Protein AF-A0A0F9T1H6-F1 (afdb_monomer_lite)

Organism: NCBI:txid412755

Foldseek 3Di:
DDDVLVLLCVLLVQLVVLCVVPVCQVQDQDPVRDGAQQDPVDNDGPCVPPPQQDPVGGVASASQRSLPLSDDDDDSSVVSVVSLVVCVVSVRNPDGDHSCVVPNPPPPPPDD

Radius of gyration: 15.57 Å; chains: 1; bounding box: 50×33×36 Å

Sequence (112 aa):
MINREKLYDLIYNKADKLFKQYNPCEIGKNIFGEICCRNTLSTKLCCTGCEHLSKNGCTVRCVACKLCLCVGTGSIYLKLYKLRKVAYKYNLYRIRCSKKEIFGEENNHETI

pLDDT: mean 70.11, std 16.3, range [40.56, 92.12]

Structure (mmCIF, N/CA/C/O backbone):
data_AF-A0A0F9T1H6-F1
#
_entry.id   AF-A0A0F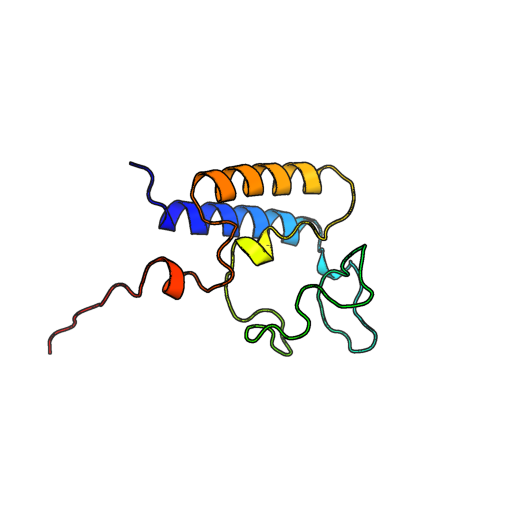9T1H6-F1
#
loop_
_atom_site.group_PDB
_atom_site.id
_atom_site.type_symbol
_atom_site.label_atom_id
_atom_site.label_alt_id
_atom_site.label_comp_id
_atom_site.label_asym_id
_atom_site.label_entity_id
_atom_site.label_seq_id
_atom_site.pdbx_PDB_ins_code
_atom_site.Cartn_x
_atom_site.Cartn_y
_atom_site.Cartn_z
_atom_site.occupancy
_atom_site.B_iso_or_equiv
_atom_site.auth_seq_id
_atom_site.auth_comp_id
_atom_site.auth_asym_id
_atom_site.auth_atom_id
_atom_site.pdbx_PDB_model_num
ATOM 1 N N . MET A 1 1 ? -12.151 15.319 15.429 1.00 70.62 1 MET A N 1
ATOM 2 C CA . MET A 1 1 ? -11.201 14.192 15.590 1.00 70.62 1 MET A CA 1
ATOM 3 C C . MET A 1 1 ? -11.174 13.391 14.289 1.00 70.62 1 MET A C 1
ATOM 5 O O . MET A 1 1 ? -12.239 13.172 13.727 1.00 70.62 1 MET A O 1
ATOM 9 N N . ILE A 1 2 ? -10.008 13.023 13.747 1.00 80.94 2 ILE A N 1
ATOM 10 C CA . ILE A 1 2 ? -9.940 12.261 12.482 1.00 80.94 2 ILE A CA 1
ATOM 11 C C . ILE A 1 2 ? -10.21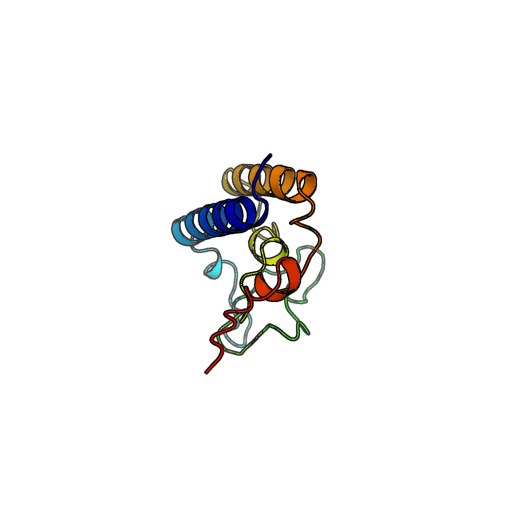0 10.783 12.769 1.00 80.94 2 ILE A C 1
ATOM 13 O O . ILE A 1 2 ? -9.515 10.180 13.583 1.00 80.94 2 ILE A O 1
ATOM 17 N N . ASN A 1 3 ? -11.190 10.195 12.078 1.00 90.38 3 ASN A N 1
ATOM 18 C CA . ASN A 1 3 ? -11.449 8.758 12.138 1.00 90.38 3 ASN A CA 1
ATOM 19 C C . ASN A 1 3 ? -10.306 8.005 11.422 1.00 90.38 3 ASN A C 1
ATOM 21 O O . ASN A 1 3 ? -10.122 8.130 10.207 1.00 90.38 3 ASN A O 1
ATOM 25 N N . ARG A 1 4 ? -9.514 7.251 12.196 1.00 89.56 4 ARG A N 1
ATOM 26 C CA . ARG A 1 4 ? -8.321 6.531 11.716 1.00 89.56 4 ARG A CA 1
ATOM 27 C C . ARG A 1 4 ? -8.660 5.396 10.753 1.00 89.56 4 ARG A C 1
ATOM 29 O O . ARG A 1 4 ? -7.879 5.142 9.842 1.00 89.56 4 ARG A O 1
ATOM 36 N N . GLU A 1 5 ? -9.808 4.759 10.922 1.00 90.25 5 GLU A N 1
ATOM 37 C CA . GLU A 1 5 ? -10.264 3.664 10.074 1.00 90.25 5 GLU A CA 1
ATOM 38 C C . GLU A 1 5 ? -10.674 4.170 8.682 1.00 90.25 5 GLU A C 1
ATOM 40 O O . GLU A 1 5 ? -10.196 3.674 7.662 1.00 90.25 5 GLU A O 1
ATOM 45 N N . LYS A 1 6 ? -11.453 5.257 8.620 1.00 90.69 6 LYS A N 1
ATOM 46 C CA . LYS A 1 6 ? -11.764 5.935 7.349 1.00 90.69 6 LYS A CA 1
ATOM 47 C C . LYS A 1 6 ? -10.497 6.433 6.654 1.00 90.69 6 LYS A C 1
ATOM 49 O O . LYS A 1 6 ? -10.380 6.361 5.431 1.00 90.69 6 LYS A O 1
ATOM 54 N N . LEU A 1 7 ? -9.528 6.927 7.427 1.00 91.44 7 LEU A N 1
ATOM 55 C CA . LEU A 1 7 ? -8.237 7.350 6.892 1.00 91.44 7 LEU A CA 1
ATOM 56 C C . LEU A 1 7 ? -7.422 6.167 6.348 1.00 91.44 7 LEU A C 1
ATOM 58 O O . LEU A 1 7 ? -6.785 6.304 5.304 1.00 91.44 7 LEU A O 1
ATOM 62 N N . TYR A 1 8 ? -7.461 5.016 7.020 1.00 90.81 8 TYR A N 1
ATOM 63 C CA . TYR A 1 8 ? -6.846 3.778 6.551 1.00 90.81 8 TYR A CA 1
ATOM 64 C C . TYR A 1 8 ? -7.379 3.393 5.168 1.00 90.81 8 TYR A C 1
ATOM 66 O O . TYR A 1 8 ? -6.591 3.222 4.234 1.00 90.81 8 TYR A O 1
ATOM 74 N N . ASP A 1 9 ? -8.705 3.342 5.010 1.00 90.62 9 ASP A N 1
ATOM 75 C CA . ASP A 1 9 ? -9.339 3.021 3.729 1.00 90.62 9 ASP A CA 1
ATOM 76 C C . ASP A 1 9 ? -9.003 4.049 2.650 1.00 90.62 9 ASP A C 1
ATOM 78 O O . ASP A 1 9 ? -8.652 3.680 1.529 1.00 90.62 9 ASP A O 1
ATOM 82 N N . LEU A 1 10 ? -9.032 5.340 2.988 1.00 92.12 10 LEU A N 1
ATOM 83 C CA . LEU A 1 10 ? -8.689 6.409 2.053 1.00 92.12 10 LEU A CA 1
ATOM 84 C C . LEU A 1 10 ? -7.254 6.274 1.532 1.00 92.12 10 LEU A C 1
ATOM 86 O O . LEU A 1 10 ? -7.015 6.400 0.330 1.00 92.12 10 LEU A O 1
ATOM 90 N N . ILE A 1 11 ? -6.294 6.035 2.429 1.00 91.06 11 ILE A N 1
ATOM 91 C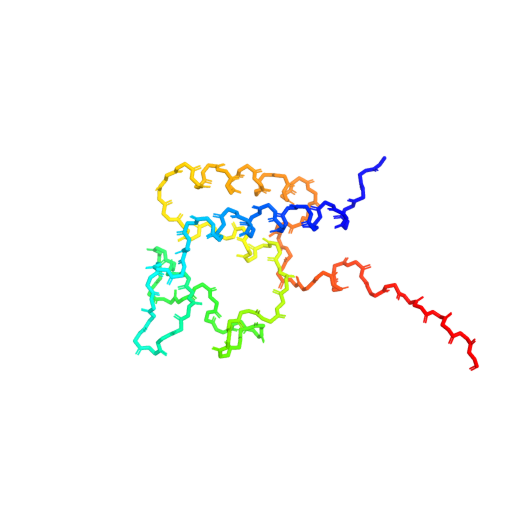 CA . ILE A 1 11 ? -4.884 5.858 2.073 1.00 91.06 11 ILE A CA 1
ATOM 92 C C . ILE A 1 11 ? -4.717 4.608 1.210 1.00 91.06 11 ILE A C 1
ATOM 94 O O . ILE A 1 11 ? -4.088 4.686 0.152 1.00 91.06 11 ILE A O 1
ATOM 98 N N . TYR A 1 12 ? -5.300 3.483 1.634 1.00 88.50 12 TYR A N 1
ATOM 99 C CA . TYR A 1 12 ? -5.211 2.219 0.911 1.00 88.50 12 TYR A CA 1
ATOM 100 C C . TYR A 1 12 ? -5.781 2.353 -0.503 1.00 88.50 12 TYR A C 1
ATOM 102 O O . TYR A 1 12 ? -5.109 2.005 -1.470 1.00 88.50 12 TYR A O 1
ATOM 110 N N . ASN A 1 13 ? -6.981 2.919 -0.640 1.00 89.94 13 ASN A N 1
ATOM 111 C CA . ASN A 1 13 ? -7.672 3.048 -1.922 1.00 89.94 13 ASN A CA 1
ATOM 112 C C . ASN A 1 13 ? -6.967 4.033 -2.859 1.00 89.94 13 ASN A C 1
ATOM 114 O O . ASN A 1 13 ? -6.873 3.782 -4.060 1.00 89.94 13 ASN A O 1
ATOM 118 N N . LYS A 1 14 ? -6.419 5.137 -2.331 1.00 90.62 14 LYS A N 1
ATOM 119 C CA . LYS A 1 14 ? -5.602 6.061 -3.133 1.00 90.62 14 LYS A CA 1
ATOM 120 C C . LYS A 1 14 ? -4.335 5.388 -3.641 1.00 90.62 14 LYS A C 1
ATOM 122 O O 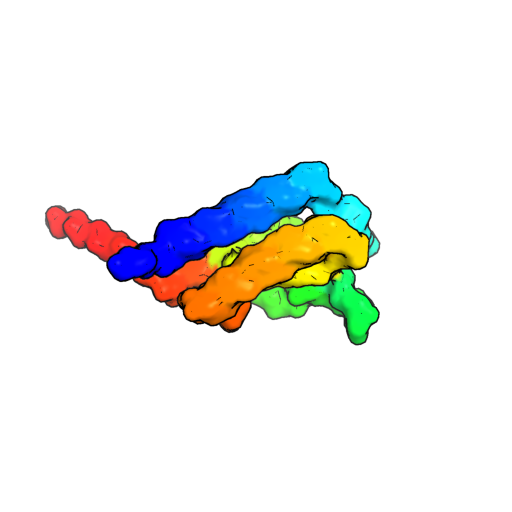. LYS A 1 14 ? -4.001 5.555 -4.810 1.00 90.62 14 LYS A O 1
ATOM 127 N N . ALA A 1 15 ? -3.646 4.635 -2.787 1.00 85.44 15 ALA A N 1
ATOM 128 C CA . ALA A 1 15 ? -2.467 3.889 -3.200 1.00 85.44 15 ALA A CA 1
ATOM 129 C C . ALA A 1 15 ? -2.835 2.832 -4.252 1.00 85.44 15 ALA A C 1
ATOM 131 O O . ALA A 1 15 ? -2.209 2.785 -5.303 1.00 85.44 15 ALA A O 1
ATOM 132 N N . ASP A 1 16 ? -3.898 2.057 -4.030 1.00 82.12 16 ASP A N 1
ATOM 133 C CA . ASP A 1 16 ? -4.381 1.033 -4.963 1.00 82.12 16 ASP A CA 1
ATOM 134 C C . ASP A 1 16 ? -4.745 1.605 -6.341 1.00 82.12 16 ASP A C 1
ATOM 136 O O . ASP A 1 16 ? -4.348 1.052 -7.365 1.00 82.12 16 ASP A O 1
ATOM 140 N N . LYS A 1 17 ? -5.414 2.765 -6.381 1.00 85.94 17 LYS A N 1
ATOM 141 C CA . LYS A 1 17 ? -5.707 3.480 -7.631 1.00 85.94 17 LYS A CA 1
ATOM 142 C C . LYS A 1 17 ? -4.429 3.907 -8.357 1.00 85.94 17 LYS A C 1
ATOM 144 O O . LYS A 1 17 ? -4.352 3.754 -9.572 1.00 85.94 17 LYS A O 1
ATOM 149 N N . LEU A 1 18 ? -3.431 4.415 -7.627 1.00 80.81 18 LEU A N 1
ATOM 150 C CA . LEU A 1 18 ? -2.133 4.777 -8.206 1.00 80.81 18 LEU A CA 1
ATOM 151 C C . LEU A 1 18 ? -1.402 3.553 -8.771 1.00 80.81 18 LEU A C 1
ATOM 153 O O . LEU A 1 18 ? -0.811 3.656 -9.840 1.00 80.81 18 LEU A O 1
ATOM 157 N N . PHE A 1 19 ? -1.476 2.399 -8.101 1.00 74.00 19 PHE A N 1
ATOM 158 C CA . PHE A 1 19 ? -0.901 1.156 -8.616 1.00 74.00 19 PHE A CA 1
ATOM 159 C C . PHE A 1 19 ? -1.627 0.655 -9.862 1.00 74.00 19 PHE A C 1
ATOM 161 O O . PHE A 1 19 ? -0.978 0.376 -10.860 1.00 74.00 19 PHE A O 1
ATOM 168 N N . LYS A 1 20 ? -2.961 0.591 -9.860 1.00 75.75 20 LYS A N 1
ATOM 169 C CA . LYS A 1 20 ? -3.737 0.131 -11.026 1.00 75.75 20 LYS A CA 1
ATOM 170 C C . LYS A 1 20 ? -3.484 0.963 -12.285 1.00 75.75 20 LYS A C 1
ATOM 172 O O . LYS A 1 20 ? -3.470 0.411 -13.373 1.00 75.75 20 LYS A O 1
ATOM 177 N N . GLN A 1 21 ? -3.249 2.268 -12.137 1.00 73.56 21 GLN A N 1
ATOM 178 C CA . GLN A 1 21 ? -2.923 3.159 -13.258 1.00 73.56 21 GLN A CA 1
ATOM 179 C C . GLN A 1 21 ? -1.576 2.859 -13.921 1.00 73.56 21 GLN A C 1
ATOM 181 O O . GLN A 1 21 ? -1.383 3.220 -15.074 1.00 73.56 21 GLN A O 1
ATOM 186 N N . TYR A 1 22 ? -0.648 2.249 -13.187 1.00 63.66 22 TYR A N 1
ATOM 187 C CA . TYR A 1 22 ? 0.735 2.064 -13.624 1.00 63.66 22 TYR A CA 1
ATOM 188 C C . TYR A 1 22 ? 1.171 0.602 -13.688 1.00 63.66 22 TYR A C 1
ATOM 190 O O . TYR A 1 22 ? 2.328 0.344 -13.990 1.00 63.66 22 TYR A O 1
ATOM 198 N N . ASN A 1 23 ? 0.266 -0.332 -13.382 1.00 55.47 23 ASN A N 1
ATOM 199 C CA . ASN A 1 23 ? 0.493 -1.773 -13.405 1.00 55.47 23 ASN A CA 1
ATOM 200 C C . ASN A 1 23 ? 1.868 -2.182 -12.825 1.00 55.47 23 ASN A C 1
ATOM 202 O O . ASN A 1 23 ? 2.708 -2.729 -13.536 1.00 55.47 23 ASN A O 1
ATOM 206 N N . PRO A 1 24 ? 2.138 -1.960 -11.522 1.00 50.00 24 PRO A N 1
ATOM 207 C CA . PRO A 1 24 ? 3.415 -2.328 -10.895 1.00 50.00 24 PRO A CA 1
ATOM 208 C C . PRO A 1 24 ? 3.716 -3.831 -10.991 1.00 50.00 24 PRO A C 1
ATOM 210 O O . PRO A 1 24 ? 4.816 -4.248 -10.666 1.00 50.00 24 PRO A O 1
ATOM 213 N N . CYS A 1 25 ? 2.743 -4.658 -11.383 1.00 44.25 25 CYS A N 1
ATOM 214 C CA . CYS A 1 25 ? 2.903 -6.089 -11.599 1.00 44.25 25 CYS A CA 1
ATOM 215 C C . CYS A 1 25 ? 3.636 -6.408 -12.918 1.00 44.25 25 CYS A C 1
ATOM 217 O O . CYS A 1 25 ? 4.015 -7.556 -13.128 1.00 44.25 25 CYS A O 1
ATOM 219 N N . GLU A 1 26 ? 3.889 -5.409 -13.773 1.00 44.69 26 GLU A N 1
ATOM 220 C CA . GLU A 1 26 ? 4.914 -5.466 -14.828 1.00 44.69 26 GLU A CA 1
ATOM 221 C C . GLU A 1 26 ? 6.338 -5.259 -14.280 1.00 44.69 26 GLU A C 1
ATOM 223 O O . GLU A 1 26 ? 7.318 -5.523 -14.975 1.00 44.69 26 GLU A O 1
ATOM 228 N N . ILE A 1 27 ? 6.488 -4.874 -13.005 1.00 45.19 27 ILE A N 1
ATOM 229 C CA . ILE A 1 27 ? 7.775 -4.834 -12.299 1.00 45.19 27 ILE A CA 1
ATOM 230 C C . ILE A 1 27 ? 8.119 -6.266 -11.859 1.00 45.19 27 ILE A C 1
ATOM 232 O O . ILE A 1 27 ? 8.029 -6.621 -10.689 1.00 45.19 27 ILE A O 1
ATOM 236 N N . GLY A 1 28 ? 8.488 -7.091 -12.842 1.00 44.53 28 GLY A N 1
ATOM 237 C CA . GLY A 1 28 ? 9.170 -8.379 -12.696 1.00 44.53 28 GLY A CA 1
ATOM 238 C C . GLY A 1 28 ? 8.379 -9.494 -12.008 1.00 44.53 28 GLY A C 1
ATOM 239 O O . GLY A 1 28 ? 8.408 -9.627 -10.787 1.00 44.53 28 GLY A O 1
ATOM 240 N N . LYS A 1 29 ? 7.797 -10.398 -12.804 1.00 47.72 29 LYS A N 1
ATOM 241 C CA . LYS A 1 29 ? 7.520 -11.770 -12.349 1.00 47.72 29 LYS A CA 1
ATOM 242 C C . LYS A 1 29 ? 8.848 -12.428 -11.963 1.00 47.72 29 LYS A C 1
ATOM 244 O O . LYS A 1 29 ? 9.833 -12.283 -12.691 1.00 47.72 29 LYS A O 1
ATOM 249 N N . ASN A 1 30 ? 8.903 -13.160 -10.851 1.00 49.47 30 ASN A N 1
ATOM 250 C CA . ASN A 1 30 ? 10.024 -14.083 -10.652 1.00 49.47 30 ASN A CA 1
ATOM 251 C C . ASN A 1 30 ? 9.893 -15.286 -11.615 1.00 49.47 30 ASN A C 1
ATOM 253 O O . ASN A 1 30 ? 8.894 -15.422 -12.322 1.00 49.47 30 ASN A O 1
ATOM 257 N N . ILE A 1 31 ? 10.890 -16.176 -11.643 1.00 43.12 31 ILE A N 1
ATOM 258 C CA . ILE A 1 31 ? 10.890 -17.379 -12.502 1.00 43.12 31 ILE A CA 1
ATOM 259 C C . ILE A 1 31 ? 9.699 -18.330 -12.252 1.00 43.12 31 ILE A C 1
ATOM 261 O O . ILE A 1 31 ? 9.446 -19.211 -13.064 1.00 43.12 31 ILE A O 1
ATOM 265 N N . PHE A 1 32 ? 8.959 -18.134 -11.156 1.00 47.56 32 PHE A N 1
ATOM 266 C CA . PHE A 1 32 ? 7.773 -18.902 -10.773 1.00 47.56 32 PHE A CA 1
ATOM 267 C C . PHE A 1 32 ? 6.455 -18.161 -11.062 1.00 47.56 32 PHE A C 1
ATOM 269 O O . PHE A 1 32 ? 5.383 -18.655 -10.723 1.00 47.56 32 PHE A O 1
ATOM 276 N N . GLY A 1 33 ? 6.508 -16.982 -11.693 1.00 51.41 33 GLY A N 1
ATOM 277 C CA . GLY A 1 33 ? 5.324 -16.186 -12.024 1.00 51.41 33 GLY A CA 1
ATOM 278 C C . GLY A 1 33 ? 4.741 -15.386 -10.854 1.00 51.41 33 GLY A C 1
ATOM 279 O O . GLY A 1 33 ? 3.672 -14.796 -11.006 1.00 51.41 33 GLY A O 1
ATOM 280 N N . GLU A 1 34 ? 5.423 -15.334 -9.708 1.00 51.56 34 GLU A N 1
ATOM 281 C CA . GLU A 1 34 ? 4.932 -14.662 -8.505 1.00 51.56 34 GLU A CA 1
ATOM 282 C C . GLU A 1 34 ? 5.126 -13.144 -8.597 1.00 51.56 34 GLU A C 1
ATOM 284 O O . GLU A 1 34 ? 6.173 -12.643 -9.021 1.00 51.56 34 GLU A O 1
ATOM 289 N N . ILE A 1 35 ? 4.098 -12.407 -8.172 1.00 51.75 35 ILE A N 1
ATOM 290 C CA . ILE A 1 35 ? 4.047 -10.945 -8.202 1.00 51.75 35 ILE A CA 1
ATOM 291 C C . ILE A 1 35 ? 4.526 -10.412 -6.849 1.00 51.75 35 ILE A C 1
ATOM 293 O O . ILE A 1 35 ? 3.788 -10.441 -5.866 1.00 51.75 35 ILE A O 1
ATOM 297 N N . CYS A 1 36 ? 5.743 -9.882 -6.778 1.00 53.81 36 CYS A N 1
ATOM 298 C CA . CYS A 1 36 ? 6.131 -8.973 -5.699 1.00 53.81 36 CYS A CA 1
ATOM 299 C C . CYS A 1 36 ? 7.340 -8.154 -6.120 1.00 53.81 36 CYS A C 1
ATOM 301 O O . CYS A 1 36 ? 8.175 -8.570 -6.919 1.00 53.81 36 CYS A O 1
ATOM 303 N N . CYS A 1 37 ? 7.421 -6.952 -5.570 1.00 51.25 37 CYS A N 1
ATOM 304 C CA . CYS A 1 37 ? 8.484 -6.044 -5.910 1.00 51.25 37 CYS A CA 1
ATOM 305 C C . CYS A 1 37 ? 9.821 -6.536 -5.328 1.00 51.25 37 CYS A C 1
ATOM 307 O O . CYS A 1 37 ? 9.935 -6.860 -4.140 1.00 51.25 37 CYS A O 1
ATOM 309 N N . ARG A 1 38 ? 10.850 -6.571 -6.176 1.00 47.69 38 ARG A N 1
ATOM 310 C CA . ARG A 1 38 ? 12.232 -6.844 -5.772 1.00 47.69 38 ARG A CA 1
ATOM 311 C C . ARG A 1 38 ? 12.683 -5.767 -4.784 1.00 47.69 38 ARG A C 1
ATOM 313 O O . ARG A 1 38 ? 12.479 -4.577 -5.025 1.00 47.69 38 ARG A O 1
ATOM 320 N N . ASN A 1 39 ? 13.294 -6.161 -3.673 1.00 47.41 39 ASN A N 1
ATOM 321 C CA . ASN A 1 39 ? 14.015 -5.205 -2.843 1.00 47.41 39 ASN A CA 1
ATOM 322 C C . ASN A 1 39 ? 15.292 -4.795 -3.602 1.00 47.41 39 ASN A C 1
ATOM 324 O O . ASN A 1 39 ? 16.017 -5.653 -4.090 1.00 47.41 39 ASN A O 1
ATOM 328 N N . THR A 1 40 ? 15.596 -3.503 -3.725 1.00 46.56 40 THR A N 1
ATOM 329 C CA . THR A 1 40 ? 16.823 -3.046 -4.409 1.00 46.56 40 THR A CA 1
ATOM 330 C C . THR A 1 40 ? 18.106 -3.495 -3.702 1.00 46.56 40 THR A C 1
ATOM 332 O O . THR A 1 40 ? 19.161 -3.529 -4.325 1.00 46.56 40 THR A O 1
ATOM 335 N N . LEU A 1 41 ? 18.015 -3.876 -2.424 1.00 45.28 41 LEU A N 1
ATOM 336 C CA . LEU A 1 41 ? 19.128 -4.346 -1.593 1.00 45.28 41 LEU A CA 1
ATOM 337 C C . LEU A 1 41 ? 19.136 -5.868 -1.385 1.00 45.28 41 LEU A C 1
ATOM 339 O O . LEU A 1 41 ? 19.999 -6.387 -0.682 1.00 45.28 41 LEU A O 1
ATOM 343 N N . SER A 1 42 ? 18.164 -6.601 -1.936 1.00 53.06 42 SER A N 1
ATOM 344 C CA . SER A 1 42 ? 18.084 -8.051 -1.762 1.00 53.06 42 SER A CA 1
ATOM 345 C C . SER A 1 42 ? 17.512 -8.726 -2.997 1.00 53.06 42 SER A C 1
ATOM 347 O O . SER A 1 42 ? 16.494 -8.314 -3.539 1.00 53.06 42 SER A O 1
ATOM 349 N N . THR A 1 43 ? 18.113 -9.844 -3.395 1.00 52.47 43 THR A N 1
ATOM 350 C CA . THR A 1 43 ? 17.536 -10.734 -4.412 1.00 52.47 43 THR A CA 1
ATOM 351 C C . THR A 1 43 ? 16.203 -11.346 -3.966 1.00 52.47 43 THR A C 1
ATOM 353 O O . THR A 1 43 ? 15.481 -11.891 -4.800 1.00 52.47 43 THR A O 1
ATOM 356 N N . LYS A 1 44 ? 15.858 -11.238 -2.672 1.00 53.81 44 LYS A N 1
ATOM 357 C CA . LYS A 1 44 ? 14.595 -11.708 -2.104 1.00 53.81 44 LYS A CA 1
ATOM 358 C C . LYS A 1 44 ? 13.454 -10.733 -2.390 1.00 53.81 44 LYS A C 1
ATOM 360 O O . LYS A 1 44 ? 13.601 -9.509 -2.353 1.00 53.81 44 LYS A O 1
ATOM 365 N N . LEU A 1 45 ? 12.290 -11.311 -2.647 1.00 61.44 45 LEU A N 1
ATOM 366 C CA . LEU A 1 45 ? 11.049 -10.580 -2.827 1.00 61.44 45 LEU A CA 1
ATOM 367 C C . LEU A 1 45 ? 10.620 -9.937 -1.495 1.00 61.44 45 LEU A C 1
ATOM 369 O O . LEU A 1 45 ? 10.777 -10.522 -0.425 1.00 61.44 45 LEU A O 1
ATOM 373 N N . CYS A 1 46 ? 10.045 -8.734 -1.570 1.00 65.00 46 CYS A N 1
ATOM 374 C CA . CYS A 1 46 ? 9.435 -7.976 -0.468 1.00 65.00 46 CYS A CA 1
ATOM 375 C C . CYS A 1 46 ? 8.575 -8.801 0.514 1.00 65.00 46 CYS A C 1
ATOM 377 O O . CYS A 1 46 ? 8.544 -8.506 1.711 1.00 65.00 46 CYS A O 1
ATOM 379 N N . CYS A 1 47 ? 7.878 -9.816 0.003 1.00 68.00 47 CYS A N 1
ATOM 380 C CA . CYS A 1 47 ? 6.915 -10.636 0.729 1.00 68.00 47 CYS A CA 1
ATOM 381 C C . CYS A 1 47 ? 7.407 -12.068 0.999 1.00 68.00 47 CYS A C 1
ATOM 383 O O . CYS A 1 47 ? 6.629 -12.865 1.518 1.00 68.00 47 CYS A O 1
ATOM 385 N N . THR A 1 48 ? 8.658 -12.421 0.665 1.00 66.56 48 THR A N 1
ATOM 386 C CA . THR A 1 48 ? 9.190 -13.768 0.939 1.00 66.56 48 THR A CA 1
ATOM 387 C C . THR A 1 48 ? 9.069 -14.090 2.431 1.00 66.56 48 THR A C 1
ATOM 389 O O . THR A 1 48 ? 9.602 -13.359 3.264 1.00 66.56 48 THR A O 1
ATOM 392 N N . GLY A 1 49 ? 8.377 -15.186 2.763 1.00 69.19 49 GLY A N 1
ATOM 393 C CA . GLY A 1 49 ? 8.160 -15.627 4.146 1.00 69.19 49 GLY A CA 1
ATOM 394 C C . GLY A 1 49 ? 7.063 -14.874 4.910 1.00 69.19 49 GLY A C 1
ATOM 395 O O . GLY A 1 49 ? 6.933 -15.066 6.113 1.00 69.19 49 GLY A O 1
ATOM 396 N N . CYS A 1 50 ? 6.280 -14.013 4.251 1.00 75.19 50 CYS A N 1
ATOM 397 C CA . CYS A 1 50 ? 5.117 -13.382 4.874 1.00 75.19 50 CYS A CA 1
ATOM 398 C C . CYS A 1 50 ? 3.957 -14.383 4.978 1.00 75.19 50 CYS A C 1
ATOM 400 O O . CYS A 1 50 ? 3.530 -14.929 3.965 1.00 75.19 50 CYS A O 1
ATOM 402 N N . GLU A 1 51 ? 3.400 -14.559 6.177 1.00 79.31 51 GLU A N 1
ATOM 403 C CA . GLU A 1 51 ? 2.254 -15.449 6.434 1.00 79.31 51 GLU A CA 1
ATOM 404 C C . GLU A 1 51 ? 0.981 -15.058 5.664 1.00 79.31 51 GLU A C 1
ATOM 406 O O . GLU A 1 51 ? 0.129 -15.894 5.377 1.00 79.31 51 GLU A O 1
ATOM 411 N N . HIS A 1 52 ? 0.866 -13.787 5.273 1.00 77.44 52 HIS A N 1
ATOM 412 C CA . HIS A 1 52 ? -0.247 -13.281 4.476 1.00 77.44 52 HIS A CA 1
ATOM 413 C C . HIS A 1 52 ? 0.017 -13.325 2.961 1.00 77.44 52 HIS A C 1
ATOM 415 O O . HIS A 1 52 ? -0.769 -12.769 2.190 1.00 77.44 52 HIS A O 1
ATOM 421 N N . LEU A 1 53 ? 1.132 -13.904 2.500 1.00 73.50 53 LEU A N 1
ATOM 422 C CA . LEU A 1 53 ? 1.393 -14.112 1.075 1.00 73.50 53 LEU A CA 1
ATOM 423 C C . LEU A 1 53 ? 0.847 -15.480 0.644 1.00 73.50 53 LEU A C 1
ATOM 425 O O . LEU A 1 53 ? 1.301 -16.515 1.118 1.00 73.50 53 LEU A O 1
ATOM 429 N N . SER A 1 54 ? -0.100 -15.481 -0.295 1.00 72.19 54 SER A N 1
ATOM 430 C CA . SER A 1 54 ? -0.618 -16.690 -0.946 1.00 72.19 54 SER A CA 1
ATOM 431 C C . SER A 1 54 ? -0.127 -16.807 -2.391 1.00 72.19 54 SER A C 1
ATOM 433 O O . SER A 1 54 ? 0.438 -15.860 -2.944 1.00 72.19 54 SER A O 1
ATOM 435 N N . LYS A 1 55 ? -0.447 -17.931 -3.049 1.00 66.31 55 LYS A N 1
ATOM 436 C CA . LYS A 1 55 ? -0.215 -18.135 -4.493 1.00 66.31 55 LYS A CA 1
ATOM 437 C C . LYS A 1 55 ? -0.850 -17.044 -5.370 1.00 66.31 55 LYS A C 1
ATOM 439 O O . LYS A 1 55 ? -0.344 -16.760 -6.447 1.00 66.31 55 LYS A O 1
ATOM 444 N N . ASN A 1 56 ? -1.926 -16.413 -4.893 1.00 65.19 56 ASN A N 1
ATOM 445 C CA . ASN A 1 56 ? -2.651 -15.357 -5.605 1.00 65.19 56 ASN A CA 1
ATOM 446 C C . ASN A 1 56 ? -2.247 -13.940 -5.148 1.00 65.19 56 ASN A C 1
ATOM 448 O O . ASN A 1 56 ? -2.912 -12.963 -5.488 1.00 65.19 56 ASN A O 1
ATOM 452 N N . GLY A 1 57 ? -1.172 -13.812 -4.363 1.00 66.62 57 GLY A N 1
ATOM 453 C CA . GLY A 1 57 ? -0.718 -12.551 -3.782 1.00 66.62 57 GLY A CA 1
ATOM 454 C C . GLY A 1 57 ? -1.143 -12.366 -2.323 1.00 66.62 57 GLY A C 1
ATOM 455 O O . GLY A 1 57 ? -1.480 -13.320 -1.619 1.00 66.62 57 GLY A O 1
ATOM 456 N N . CYS A 1 58 ? -1.067 -11.124 -1.842 1.00 74.44 58 CYS A N 1
ATOM 457 C CA . CYS A 1 58 ? -1.327 -10.795 -0.440 1.00 74.44 58 CYS A CA 1
ATOM 458 C C . CYS A 1 58 ? -2.815 -10.965 -0.085 1.00 74.44 58 CYS A C 1
ATOM 460 O O . CYS A 1 58 ? -3.677 -10.383 -0.741 1.00 74.44 58 CYS A O 1
ATOM 462 N N . THR A 1 59 ? -3.107 -11.728 0.970 1.00 76.94 59 THR A N 1
ATOM 463 C CA . THR A 1 59 ? -4.470 -12.044 1.433 1.00 76.94 59 THR A CA 1
ATOM 464 C C . THR A 1 59 ? -5.063 -10.977 2.349 1.00 76.94 59 THR A C 1
ATOM 466 O O . THR A 1 59 ? -6.265 -10.982 2.605 1.00 76.94 59 THR A O 1
ATOM 469 N N . VAL A 1 60 ? -4.248 -10.028 2.817 1.00 78.75 60 VAL A N 1
ATOM 470 C CA . VAL A 1 60 ? -4.692 -8.936 3.687 1.00 78.75 60 VAL A CA 1
ATOM 471 C C . VAL A 1 60 ? -4.564 -7.585 2.995 1.00 78.75 60 VAL A C 1
ATOM 473 O O . VAL A 1 60 ? -3.579 -7.265 2.322 1.00 78.75 60 VAL A O 1
ATOM 476 N N . ARG A 1 61 ? -5.549 -6.714 3.223 1.00 78.88 61 ARG A N 1
ATOM 477 C CA . ARG A 1 61 ? -5.367 -5.282 2.973 1.00 78.88 61 ARG A CA 1
ATOM 478 C C . ARG A 1 61 ? -4.463 -4.767 4.084 1.00 78.88 61 ARG A C 1
ATOM 480 O O . ARG A 1 61 ? -4.886 -4.738 5.230 1.00 78.88 61 ARG A O 1
ATOM 487 N N . CYS A 1 62 ? -3.227 -4.413 3.737 1.00 81.81 62 CYS A N 1
ATOM 488 C CA . CYS A 1 62 ? -2.255 -3.790 4.629 1.00 81.81 62 CYS A CA 1
ATOM 489 C C . CYS A 1 62 ? -1.730 -2.481 4.014 1.00 81.81 62 CYS A C 1
ATOM 491 O O . CYS A 1 62 ? -1.137 -2.489 2.932 1.00 81.81 62 CYS A O 1
ATOM 493 N N . VAL A 1 63 ? -1.924 -1.350 4.704 1.00 83.62 63 VAL A N 1
ATOM 494 C CA . VAL A 1 63 ? -1.435 -0.027 4.264 1.00 83.62 63 VAL A CA 1
ATOM 495 C C . VAL A 1 63 ? 0.089 0.014 4.174 1.00 83.62 63 VAL A C 1
ATOM 497 O O . VAL A 1 63 ? 0.613 0.555 3.205 1.00 83.62 63 VAL A O 1
ATOM 500 N N . ALA A 1 64 ? 0.805 -0.581 5.130 1.00 79.88 64 ALA A N 1
ATOM 501 C CA . ALA A 1 64 ? 2.267 -0.625 5.122 1.00 79.88 64 ALA A CA 1
ATOM 502 C C . ALA A 1 64 ? 2.811 -1.338 3.875 1.00 79.88 64 ALA A C 1
ATOM 504 O O . ALA A 1 64 ? 3.686 -0.812 3.187 1.00 79.88 64 ALA A O 1
ATOM 505 N N . CYS A 1 65 ? 2.252 -2.511 3.560 1.00 76.75 65 CYS A N 1
ATOM 506 C CA . CYS A 1 65 ? 2.631 -3.294 2.388 1.00 76.75 65 CYS A CA 1
ATOM 507 C C . CYS A 1 65 ? 2.224 -2.589 1.092 1.00 76.75 65 CYS A C 1
ATOM 509 O O . CYS A 1 65 ? 3.023 -2.512 0.165 1.00 76.75 65 CYS A O 1
ATOM 511 N N . LYS A 1 66 ? 1.019 -2.002 1.038 1.00 80.19 66 LYS A N 1
ATOM 512 C CA . LYS A 1 66 ? 0.559 -1.248 -0.134 1.00 80.19 66 LYS A CA 1
ATOM 513 C C . LYS A 1 66 ? 1.434 -0.017 -0.377 1.00 80.19 66 LYS A C 1
ATOM 515 O O . LYS A 1 66 ? 1.790 0.257 -1.505 1.00 80.19 66 LYS A O 1
ATOM 520 N N . LEU A 1 67 ? 1.830 0.715 0.659 1.00 78.31 67 LEU A N 1
ATOM 521 C CA . LEU A 1 67 ? 2.699 1.890 0.530 1.00 78.31 67 LEU A CA 1
ATOM 522 C C . LEU A 1 67 ? 4.191 1.547 0.449 1.00 78.31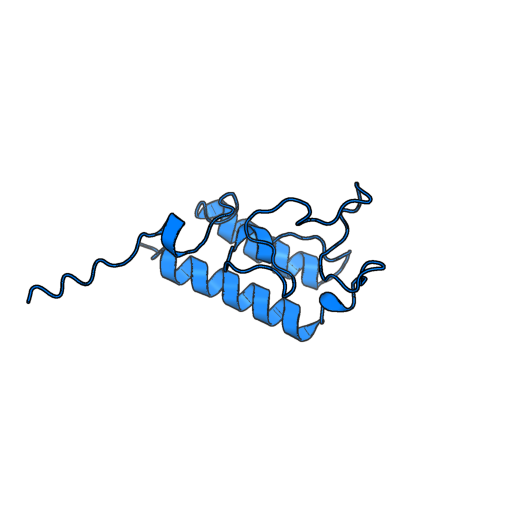 67 LEU A C 1
ATOM 524 O O . LEU A 1 67 ? 5.018 2.464 0.451 1.00 78.31 67 LEU A O 1
ATOM 528 N N . CYS A 1 68 ? 4.552 0.262 0.410 1.00 72.50 68 CYS A N 1
ATOM 529 C CA . CYS A 1 68 ? 5.938 -0.150 0.279 1.00 72.50 68 CYS A CA 1
ATOM 530 C C . CYS A 1 68 ? 6.465 0.343 -1.075 1.00 72.50 68 CYS A C 1
ATOM 532 O O . CYS A 1 68 ? 5.973 -0.036 -2.136 1.00 72.50 68 CYS A O 1
ATOM 534 N N . LEU A 1 69 ? 7.436 1.257 -1.025 1.00 57.81 69 LEU A N 1
ATOM 535 C CA . LEU A 1 69 ? 7.927 2.039 -2.163 1.00 57.81 69 LEU A CA 1
ATOM 536 C C . LEU A 1 69 ? 8.878 1.243 -3.063 1.00 57.81 69 LEU A C 1
ATOM 538 O O . LEU A 1 69 ? 9.844 1.790 -3.576 1.00 57.81 69 LEU A O 1
ATOM 542 N N . CYS A 1 70 ? 8.623 -0.042 -3.271 1.00 51.66 70 CYS A N 1
ATOM 543 C CA . CYS A 1 70 ? 9.434 -0.855 -4.170 1.00 51.66 70 CYS A CA 1
ATOM 544 C C . CYS A 1 70 ? 9.214 -0.503 -5.660 1.00 51.66 70 CYS A C 1
ATOM 546 O O . CYS A 1 70 ? 9.736 -1.173 -6.545 1.00 51.66 70 CYS A O 1
ATOM 548 N N . VAL A 1 71 ? 8.437 0.549 -5.931 1.00 50.38 71 VAL A N 1
ATOM 549 C CA . VAL A 1 71 ? 8.300 1.195 -7.233 1.00 50.38 71 VAL A CA 1
ATOM 550 C C . VAL A 1 71 ? 9.472 2.157 -7.401 1.00 50.38 71 VAL A C 1
ATOM 552 O O . VAL A 1 71 ? 9.703 3.001 -6.534 1.00 50.38 71 VAL A O 1
ATOM 555 N N . GLY A 1 72 ? 10.205 2.002 -8.504 1.00 52.09 72 GLY A N 1
ATOM 556 C CA . GLY A 1 72 ? 11.380 2.795 -8.850 1.00 52.09 72 GLY A CA 1
ATOM 557 C C . GLY A 1 72 ? 11.156 4.312 -8.912 1.00 52.09 72 GLY A C 1
ATOM 558 O O . GLY A 1 72 ? 10.091 4.857 -8.612 1.00 52.09 72 GLY A O 1
ATOM 559 N N . THR A 1 73 ? 12.224 5.008 -9.285 1.00 51.62 73 THR A N 1
ATOM 560 C CA . THR A 1 73 ? 12.310 6.468 -9.366 1.00 51.62 73 THR A CA 1
ATOM 561 C C . THR A 1 73 ? 11.210 7.059 -10.267 1.00 51.62 73 THR A C 1
ATOM 563 O O . THR A 1 73 ? 10.901 6.520 -11.325 1.00 51.62 73 THR A O 1
ATOM 566 N N . GLY A 1 74 ? 10.576 8.165 -9.848 1.00 64.31 74 GLY A N 1
ATOM 567 C CA . GLY A 1 74 ? 9.574 8.859 -10.673 1.00 64.31 74 GLY A CA 1
ATOM 568 C C . GLY A 1 74 ? 8.464 9.592 -9.910 1.00 64.31 74 GLY A C 1
ATOM 569 O O . GLY A 1 74 ? 8.454 9.692 -8.682 1.00 64.31 74 GLY A O 1
ATOM 570 N N . SER A 1 75 ? 7.483 10.116 -10.648 1.00 69.75 75 SER A N 1
ATOM 571 C CA . SER A 1 75 ? 6.386 10.936 -10.101 1.00 69.75 75 SER A CA 1
ATOM 572 C C . SER A 1 75 ? 5.417 10.153 -9.196 1.00 69.75 75 SER A C 1
ATOM 574 O O . SER A 1 75 ? 4.829 10.717 -8.269 1.00 69.75 75 SER A O 1
ATOM 576 N N . ILE A 1 76 ? 5.277 8.842 -9.408 1.00 71.88 76 ILE A N 1
ATOM 577 C CA . ILE A 1 76 ? 4.462 7.943 -8.571 1.00 71.88 76 ILE A CA 1
ATOM 578 C C . ILE A 1 76 ? 5.104 7.758 -7.206 1.00 71.88 76 ILE A C 1
ATOM 580 O O . ILE A 1 76 ? 4.401 7.815 -6.198 1.00 71.88 76 ILE A O 1
ATOM 584 N N . TYR A 1 77 ? 6.431 7.595 -7.168 1.00 72.94 77 TYR A N 1
ATOM 585 C CA . TYR A 1 77 ? 7.180 7.505 -5.921 1.00 72.94 77 TYR A CA 1
ATOM 586 C C . TYR A 1 77 ? 6.872 8.718 -5.041 1.00 72.94 77 TYR A C 1
ATOM 588 O O . TYR A 1 77 ? 6.528 8.558 -3.875 1.00 72.94 77 TYR A O 1
ATOM 596 N N . LEU A 1 78 ? 6.856 9.927 -5.614 1.00 79.62 78 LEU A N 1
ATOM 597 C CA . LEU A 1 78 ? 6.488 11.144 -4.885 1.00 79.62 78 LEU A CA 1
ATOM 598 C C . LEU A 1 78 ? 5.038 11.116 -4.370 1.00 79.62 78 LEU A C 1
ATOM 600 O O . LEU A 1 78 ? 4.776 11.550 -3.246 1.00 79.62 78 LEU A O 1
ATOM 604 N N . LYS A 1 79 ? 4.085 10.598 -5.156 1.00 85.00 79 LYS A N 1
ATOM 605 C CA . LYS A 1 79 ? 2.672 10.477 -4.745 1.00 85.00 79 LYS A CA 1
ATOM 606 C C . LYS A 1 79 ? 2.488 9.449 -3.621 1.00 85.00 79 LYS A C 1
ATOM 608 O O . LYS A 1 79 ? 1.836 9.757 -2.623 1.00 85.00 79 LYS A O 1
ATOM 613 N N . LEU A 1 80 ? 3.099 8.270 -3.734 1.00 81.62 80 LEU A N 1
ATOM 614 C CA . LEU A 1 80 ? 3.083 7.241 -2.689 1.00 81.62 80 LEU A CA 1
ATOM 615 C C . LEU A 1 80 ? 3.839 7.702 -1.436 1.00 81.62 80 LEU A C 1
ATOM 617 O O . LEU A 1 80 ? 3.379 7.473 -0.320 1.00 81.62 80 LEU A O 1
ATOM 621 N N . TYR A 1 81 ? 4.944 8.433 -1.594 1.00 83.50 81 TYR A N 1
ATOM 622 C CA . TYR A 1 81 ? 5.702 9.016 -0.488 1.00 83.50 81 TYR A CA 1
ATOM 623 C C . TYR A 1 81 ? 4.874 10.037 0.306 1.00 83.50 81 TYR A C 1
ATOM 625 O O . TYR A 1 81 ? 4.909 10.041 1.539 1.00 83.50 81 TYR A O 1
ATOM 633 N N . LYS A 1 82 ? 4.055 10.857 -0.369 1.00 89.50 82 LYS A N 1
ATOM 634 C CA . LYS A 1 82 ? 3.088 11.742 0.304 1.00 89.50 82 LYS A CA 1
ATOM 635 C C . LYS A 1 82 ? 2.073 10.942 1.127 1.00 89.50 82 LYS A C 1
ATOM 637 O O . LYS A 1 82 ? 1.853 11.272 2.290 1.00 89.50 82 LYS A O 1
ATOM 642 N N . LEU A 1 83 ? 1.503 9.869 0.571 1.00 89.75 83 LEU A N 1
ATOM 643 C CA . LEU A 1 83 ? 0.587 8.987 1.311 1.00 89.75 83 LEU A CA 1
ATOM 644 C C . LEU A 1 83 ? 1.278 8.312 2.505 1.00 89.75 83 LEU A C 1
ATOM 646 O O . LEU A 1 83 ? 0.696 8.227 3.584 1.00 89.75 83 LEU A O 1
ATOM 650 N N . ARG A 1 84 ? 2.544 7.913 2.351 1.00 87.88 84 ARG A N 1
ATOM 651 C CA . ARG A 1 84 ? 3.378 7.354 3.420 1.00 87.88 84 ARG A CA 1
ATOM 652 C C . ARG A 1 84 ? 3.604 8.335 4.564 1.00 87.88 84 ARG A C 1
ATOM 654 O O . ARG A 1 84 ? 3.471 7.937 5.717 1.00 87.88 84 ARG A O 1
ATOM 661 N N . LYS A 1 85 ? 3.885 9.611 4.278 1.00 90.31 85 LYS A N 1
ATOM 662 C CA . LYS A 1 85 ? 3.990 10.654 5.316 1.00 90.31 85 LYS A CA 1
ATOM 663 C C . LYS A 1 85 ? 2.700 10.781 6.127 1.00 90.31 85 LYS A C 1
ATOM 665 O O . LYS A 1 85 ? 2.759 10.851 7.352 1.00 90.31 85 LYS A O 1
ATOM 670 N N . VAL A 1 86 ? 1.545 10.752 5.458 1.00 91.00 86 VAL A N 1
ATOM 671 C CA . VAL A 1 86 ? 0.243 10.759 6.143 1.00 91.00 86 VAL A CA 1
ATOM 672 C C . VAL A 1 86 ? 0.084 9.495 6.988 1.00 91.00 86 VAL A C 1
ATOM 674 O O . VAL A 1 86 ? -0.185 9.596 8.178 1.00 91.00 86 VAL A O 1
ATOM 677 N N . ALA A 1 87 ? 0.324 8.310 6.427 1.00 89.19 87 ALA A N 1
ATOM 678 C CA . ALA A 1 87 ? 0.211 7.054 7.165 1.00 89.19 87 ALA A CA 1
ATOM 679 C C . ALA A 1 87 ? 1.124 7.008 8.407 1.00 89.19 87 ALA A C 1
ATOM 681 O O . ALA A 1 87 ? 0.700 6.518 9.4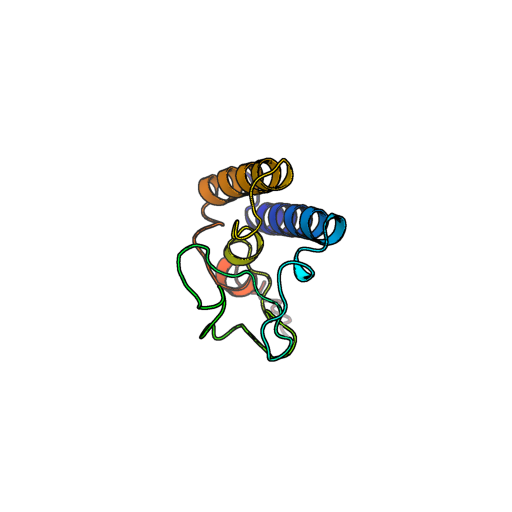50 1.00 89.19 87 ALA A O 1
ATOM 682 N N . TYR A 1 88 ? 2.344 7.554 8.337 1.00 88.88 88 TYR A N 1
ATOM 683 C CA . TYR A 1 88 ? 3.223 7.690 9.504 1.00 88.88 88 TYR A CA 1
ATOM 684 C C . TYR A 1 88 ? 2.634 8.605 10.576 1.00 88.88 88 TYR A C 1
ATOM 686 O O . TYR A 1 88 ? 2.602 8.214 11.737 1.00 88.88 88 TYR A O 1
ATOM 694 N N . LYS A 1 89 ? 2.126 9.783 10.193 1.00 91.06 89 LYS A N 1
ATOM 695 C CA . LYS A 1 89 ? 1.547 10.759 11.131 1.00 91.06 89 LYS A CA 1
ATOM 696 C C . LYS A 1 89 ? 0.412 10.170 11.980 1.00 91.06 89 LYS A C 1
ATOM 698 O O . LYS A 1 89 ? 0.226 10.590 13.114 1.00 91.06 89 LYS A O 1
ATOM 703 N N . TYR A 1 90 ? -0.332 9.205 11.439 1.00 88.75 90 TYR A N 1
ATOM 704 C CA . TYR A 1 90 ? -1.476 8.575 12.112 1.00 88.75 90 TYR A CA 1
ATOM 705 C C . TYR A 1 90 ? -1.203 7.139 12.599 1.00 88.75 90 TYR A C 1
ATOM 707 O O . TYR A 1 90 ? -2.149 6.412 12.919 1.00 88.75 90 TYR A O 1
ATOM 715 N N . ASN A 1 91 ? 0.070 6.721 12.663 1.00 86.69 91 ASN A N 1
ATOM 716 C CA . ASN A 1 91 ? 0.492 5.380 13.089 1.00 86.69 91 ASN A CA 1
ATOM 717 C C . ASN A 1 91 ? -0.165 4.235 12.293 1.00 86.69 91 ASN A C 1
ATOM 719 O O . ASN A 1 91 ? -0.500 3.193 12.842 1.00 86.69 91 ASN A O 1
ATOM 723 N N . LEU A 1 92 ? -0.359 4.429 10.987 1.00 85.75 92 LEU A N 1
ATOM 724 C CA . LEU A 1 92 ? -0.936 3.439 10.065 1.00 85.75 92 LEU A CA 1
ATOM 725 C C . LEU A 1 92 ? 0.124 2.765 9.174 1.00 85.75 92 LEU A C 1
ATOM 727 O O . LEU A 1 92 ? -0.179 1.800 8.482 1.00 85.75 92 LEU A O 1
ATOM 731 N N . TYR A 1 93 ? 1.366 3.271 9.156 1.00 79.38 93 TYR A N 1
ATOM 732 C CA . TYR A 1 93 ? 2.424 2.774 8.261 1.00 79.38 93 TYR A CA 1
ATOM 733 C C . TYR A 1 93 ? 3.291 1.647 8.843 1.00 79.38 93 TYR A C 1
ATOM 735 O O . TYR A 1 93 ? 3.855 0.865 8.087 1.00 79.38 93 TYR A O 1
ATOM 743 N N . ARG A 1 94 ? 3.465 1.562 10.167 1.00 69.88 94 ARG A N 1
ATOM 744 C CA . ARG A 1 94 ? 4.354 0.547 10.776 1.00 69.88 94 ARG A CA 1
ATOM 745 C C . ARG A 1 94 ? 3.655 -0.775 11.074 1.00 69.88 94 ARG A C 1
ATOM 747 O O . ARG A 1 94 ? 4.313 -1.714 11.500 1.00 69.88 94 ARG A O 1
ATOM 754 N N . ILE A 1 95 ? 2.351 -0.846 10.833 1.00 72.00 95 ILE A N 1
ATOM 755 C CA . ILE A 1 95 ? 1.550 -2.005 11.188 1.00 72.00 95 ILE A CA 1
ATOM 756 C C . ILE A 1 95 ? 1.342 -2.867 9.939 1.00 72.00 95 ILE A C 1
ATOM 758 O O . ILE A 1 95 ? 0.717 -2.433 8.969 1.00 72.00 95 ILE A O 1
ATOM 762 N N . ARG A 1 96 ? 1.919 -4.074 9.955 1.00 70.50 96 ARG A N 1
ATOM 763 C CA . ARG A 1 96 ? 1.858 -5.055 8.860 1.00 70.50 96 ARG A CA 1
ATOM 764 C C . ARG A 1 96 ? 0.758 -6.101 9.057 1.00 70.50 96 ARG A C 1
ATOM 766 O O . ARG A 1 96 ? 0.968 -7.262 8.750 1.00 70.50 96 ARG A O 1
ATOM 773 N N . CYS A 1 97 ? -0.397 -5.682 9.552 1.00 74.00 97 CYS A N 1
ATOM 774 C CA . CYS A 1 97 ? -1.532 -6.568 9.772 1.00 74.00 97 CYS A CA 1
ATOM 775 C C . CYS A 1 97 ? -2.781 -6.064 9.033 1.00 74.00 97 CYS A C 1
ATOM 777 O O . CYS A 1 97 ? -2.769 -5.003 8.383 1.00 74.00 97 CYS A O 1
ATOM 779 N N . SER A 1 98 ? -3.837 -6.869 9.057 1.00 76.94 98 SER A N 1
ATOM 780 C CA . SER A 1 98 ? -5.121 -6.560 8.442 1.00 76.94 98 SER A CA 1
ATOM 781 C C . SER A 1 98 ? -5.807 -5.373 9.121 1.00 76.94 98 SER A C 1
ATOM 783 O O . SER A 1 98 ? -5.532 -5.014 10.264 1.00 76.94 98 SER A O 1
ATOM 785 N N . LYS A 1 99 ? -6.762 -4.755 8.419 1.00 81.75 99 LYS A N 1
ATOM 786 C CA . LYS A 1 99 ? -7.623 -3.709 8.992 1.00 81.75 99 LYS A CA 1
ATOM 787 C C . LYS A 1 99 ? -8.319 -4.180 10.284 1.00 81.75 99 LYS A C 1
ATOM 789 O O . LYS A 1 99 ? -8.373 -3.410 11.239 1.00 81.75 99 LYS A O 1
ATOM 794 N N . LYS A 1 100 ? -8.789 -5.435 10.314 1.00 82.62 100 LYS A N 1
ATOM 795 C CA . LYS A 1 100 ? -9.449 -6.050 11.478 1.00 82.62 100 LYS A CA 1
ATOM 796 C C . LYS A 1 100 ? -8.523 -6.110 12.690 1.00 82.62 100 LYS A C 1
ATOM 798 O O . LYS A 1 100 ? -8.926 -5.757 13.785 1.00 82.62 100 LYS A O 1
ATOM 803 N N . GLU A 1 101 ? -7.259 -6.464 12.494 1.00 81.81 101 GLU A N 1
ATOM 804 C CA . GLU A 1 101 ? -6.279 -6.511 13.588 1.00 81.81 101 GLU A CA 1
ATOM 805 C C . GLU A 1 101 ? -5.918 -5.118 14.133 1.00 81.81 101 GLU A C 1
ATOM 807 O O . GLU A 1 101 ? -5.475 -4.995 15.271 1.00 81.81 101 GLU A O 1
ATOM 812 N N . ILE A 1 102 ? -6.107 -4.054 13.343 1.00 81.81 102 ILE A N 1
ATOM 813 C CA . ILE A 1 102 ? -5.811 -2.672 13.759 1.00 81.81 102 ILE A CA 1
ATOM 814 C C . ILE A 1 102 ? -6.983 -2.037 14.512 1.00 81.81 102 ILE A C 1
ATOM 816 O O . ILE A 1 102 ? -6.757 -1.250 15.433 1.00 81.81 102 ILE A O 1
ATOM 820 N N . PHE A 1 103 ? -8.214 -2.309 14.079 1.00 86.31 103 PHE A N 1
ATOM 821 C CA . PHE A 1 103 ? -9.409 -1.601 14.551 1.00 86.31 103 PHE A CA 1
ATOM 822 C C . PHE A 1 103 ? -10.423 -2.496 15.277 1.00 86.31 103 PHE A C 1
ATOM 824 O O . PHE A 1 103 ? -11.382 -1.969 15.829 1.00 86.31 103 PHE A O 1
ATOM 831 N N . GLY A 1 104 ? -10.188 -3.809 15.335 1.00 78.69 104 GLY A N 1
ATOM 832 C CA . GLY A 1 104 ? -11.150 -4.801 15.814 1.00 78.69 104 GLY A CA 1
ATOM 833 C C . GLY A 1 104 ? -12.173 -5.185 14.742 1.00 78.69 104 GLY A C 1
ATOM 834 O O . GLY A 1 104 ? -12.295 -4.532 13.702 1.00 78.69 104 GLY A O 1
ATOM 835 N N . GLU A 1 105 ? -12.907 -6.269 14.984 1.00 60.22 105 GLU A N 1
ATOM 836 C CA . GLU A 1 105 ? -14.234 -6.428 14.391 1.00 60.22 105 GLU A CA 1
ATOM 837 C C . GLU A 1 105 ? -15.188 -5.521 15.178 1.00 60.22 105 GLU A C 1
ATOM 839 O O . GLU A 1 105 ? -15.139 -5.498 16.410 1.00 60.22 105 GLU A O 1
ATOM 844 N N . GLU A 1 106 ? -16.043 -4.753 14.497 1.00 51.22 106 GLU A N 1
ATOM 845 C CA . GLU A 1 106 ? -17.265 -4.292 15.152 1.00 51.22 106 GLU A CA 1
ATOM 846 C C . GLU A 1 106 ? -17.999 -5.567 15.573 1.00 51.22 106 GLU A C 1
ATOM 848 O O . GLU A 1 106 ? -18.474 -6.323 14.725 1.00 51.22 106 GLU A O 1
ATOM 853 N N . ASN A 1 107 ? -17.999 -5.858 16.875 1.00 42.25 107 ASN A N 1
ATOM 854 C CA . ASN A 1 107 ? -18.858 -6.878 17.448 1.00 42.25 107 ASN A CA 1
ATOM 855 C C . ASN A 1 107 ? -20.295 -6.469 17.117 1.00 42.25 107 ASN A C 1
ATOM 857 O O . ASN A 1 107 ? -20.904 -5.686 17.847 1.00 42.25 107 ASN A O 1
ATOM 861 N N . ASN A 1 108 ? -20.844 -6.998 16.028 1.00 42.19 108 ASN A N 1
ATOM 862 C CA . ASN A 1 108 ? -22.279 -7.152 15.914 1.00 42.19 108 ASN A CA 1
ATOM 863 C C . ASN A 1 108 ? -22.662 -8.197 16.961 1.00 42.19 108 ASN A C 1
ATOM 865 O O . ASN A 1 108 ? -22.696 -9.395 16.694 1.00 42.19 108 ASN A O 1
ATOM 869 N N . HIS A 1 109 ? -22.896 -7.724 18.186 1.00 41.34 109 HIS A N 1
ATOM 870 C CA . HIS A 1 109 ? -23.797 -8.387 19.110 1.00 41.34 109 HIS A CA 1
ATOM 871 C C . HIS A 1 109 ? -25.176 -8.409 18.442 1.00 41.34 109 HIS A C 1
ATOM 873 O O . HIS A 1 109 ? -26.012 -7.543 18.679 1.00 41.34 109 HIS A O 1
ATOM 879 N N . GLU A 1 110 ? -25.411 -9.398 17.587 1.00 40.56 110 GLU A N 1
ATOM 880 C CA . GLU A 1 110 ? -26.751 -9.945 17.453 1.00 40.56 110 GLU A CA 1
ATOM 881 C C . GLU A 1 110 ? -26.917 -10.929 18.604 1.00 40.56 110 GLU A C 1
ATOM 883 O O . GLU A 1 110 ? -26.525 -12.092 18.553 1.00 40.56 110 GLU A O 1
ATOM 888 N N . THR A 1 111 ? -27.420 -10.386 19.709 1.00 41.56 111 THR A N 1
ATOM 889 C CA . THR A 1 111 ? -28.116 -11.161 20.725 1.00 41.56 111 THR A CA 1
ATOM 890 C C . THR A 1 111 ? -29.330 -11.790 20.045 1.00 41.56 111 THR A C 1
ATOM 892 O O . THR A 1 111 ? -30.258 -11.069 19.674 1.00 41.56 111 THR A O 1
ATOM 895 N N . ILE A 1 112 ? -29.321 -13.110 19.874 1.00 42.00 112 ILE A N 1
ATOM 896 C CA . ILE A 1 112 ? -30.537 -13.920 19.743 1.00 42.00 112 ILE A CA 1
ATOM 897 C C . ILE A 1 112 ? -30.424 -15.048 20.758 1.00 42.00 112 ILE A C 1
ATOM 899 O O . ILE A 1 112 ? -29.373 -15.728 20.754 1.00 42.00 112 ILE A O 1
#

Secondary structure (DSSP, 8-state):
---HHHHHHHHHHHHHHHHHHH-GGGS-B-TT--B-PEETTEEEETTTT-TTEETTEESS--HHHHT---S-SSHHHHHHHHHHHHHHHTT-SS--S-HHHHH---------